Protein AF-Q0UJ65-F1 (afdb_monomer)

pLDDT: mean 84.44, std 12.81, range [48.78, 97.69]

Organism: Phaeosphaeria nodorum (strain SN15 / ATCC MYA-4574 / FGSC 10173) (NCBI:txid321614)

Sequence (153 aa):
MSFTKKALPYTKEFDRAEWSSLCAYIALHHEAARAPNPDIPDALGFSLRSLQLNIIAGKPDLGWDTISPITAADYTTMVRMRKEWGASGVFGGMDLEWAEQLMEIKGLRKLNVQALVEHCARPVSEKQAFWVAFSKSVVEGGFAEWMQGVMVP

Solvent-accessible surface area (backbone atoms only — not comparable to full-atom values): 8657 Å² total; per-residue (Å²): 93,78,49,77,43,69,61,63,92,80,63,54,72,68,64,50,53,55,50,47,51,52,28,52,53,53,22,52,24,38,48,36,69,75,50,82,45,89,88,57,89,68,51,80,85,62,70,71,42,48,42,38,40,35,33,51,18,44,41,30,87,85,52,59,85,92,52,71,55,47,43,37,68,51,52,52,49,53,55,49,51,38,71,75,71,50,78,91,60,87,55,74,80,70,72,61,62,73,55,56,42,48,51,57,37,58,72,27,74,38,73,45,63,42,58,44,79,40,82,36,77,74,62,89,46,70,62,45,44,50,41,38,20,46,21,44,8,41,65,74,35,24,49,40,53,38,51,36,74,74,30,35,128

Secondary structure (DSSP, 8-state):
-EEEEE-TTS--HHHHHHHHHHHHHHHHHHHHHHS--TTS----S----EEEEEEEEEEETT-STTPPPPPHHHHHHHHHHHHHH-SSSTTTT---HHHHHHHT----SEEEEEEEEEEEPPP-SHHHHHHHHHHHHHHHTHHHHHHHHHH--

Radius of gyration: 16.55 Å; Cα contacts (8 Å, |Δi|>4): 224; chains: 1; bounding box: 40×29×47 Å

Foldseek 3Di:
DEDEDEQDPDDDPVNVVVLLVVLVVLLVLLVCVVPVDVVPPDNVVDQAQEYEYEYEFEAEPVGCPPAAAQALVNVVVVVVCCVVPHPPDPLPRLDPVSLVSNLSRADHQYYHYHYDYDYDYDDPDPSVSSRNSHSVCSHVCRVVVNSCVRHHD

Mean predicted aligned error: 6.38 Å

Structure (mmCIF, N/CA/C/O backbone):
data_AF-Q0UJ65-F1
#
_entry.id   AF-Q0UJ65-F1
#
loop_
_atom_site.group_PDB
_atom_site.id
_atom_site.type_symbol
_atom_site.label_atom_id
_atom_site.label_alt_id
_atom_site.label_comp_id
_atom_site.label_asym_id
_atom_site.label_entity_id
_atom_site.label_seq_id
_atom_site.pdbx_PDB_ins_code
_atom_site.Cartn_x
_atom_site.Cartn_y
_atom_site.Cartn_z
_atom_site.occupancy
_atom_site.B_iso_or_equiv
_atom_site.auth_seq_id
_atom_site.auth_comp_id
_atom_site.auth_asym_id
_atom_site.auth_atom_id
_atom_site.pdbx_PDB_model_num
ATOM 1 N N . MET A 1 1 ? -15.778 -1.539 2.022 1.00 85.81 1 MET A N 1
ATOM 2 C CA . MET A 1 1 ? -15.357 -0.236 1.451 1.00 85.81 1 MET A CA 1
ATOM 3 C C . MET A 1 1 ? -14.167 -0.471 0.535 1.00 85.81 1 MET A C 1
ATOM 5 O O . MET A 1 1 ? -13.471 -1.458 0.755 1.00 85.81 1 MET A O 1
ATOM 9 N N . SER A 1 2 ? -13.950 0.376 -0.475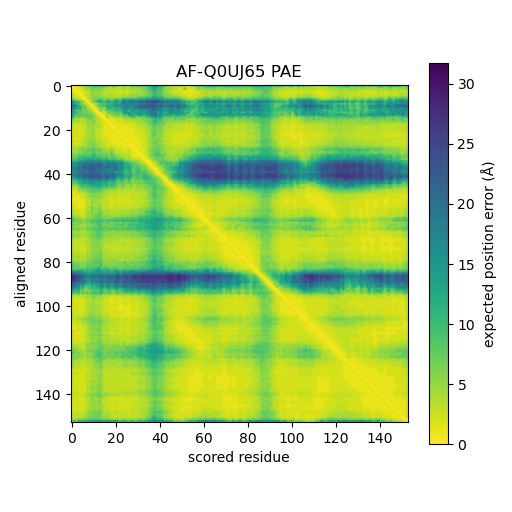 1.00 91.00 2 SER A N 1
ATOM 10 C CA . SER A 1 2 ? -12.824 0.246 -1.409 1.00 91.00 2 SER A CA 1
ATOM 11 C C . SER A 1 2 ? -12.062 1.560 -1.528 1.00 91.00 2 SER A C 1
ATOM 13 O O . SER A 1 2 ? -12.685 2.588 -1.772 1.00 91.00 2 SER A O 1
ATOM 15 N N . PHE A 1 3 ? -10.738 1.509 -1.405 1.00 92.69 3 PHE A N 1
ATOM 16 C CA . PHE A 1 3 ? -9.825 2.619 -1.677 1.00 92.69 3 PHE A CA 1
ATOM 17 C C . PHE A 1 3 ? -8.948 2.292 -2.866 1.00 92.69 3 PHE A C 1
ATOM 19 O O . PHE A 1 3 ? -8.574 1.140 -3.059 1.00 92.69 3 PHE A O 1
ATOM 26 N N . THR A 1 4 ? -8.600 3.315 -3.636 1.00 91.44 4 THR A N 1
ATOM 27 C CA . THR A 1 4 ? -7.630 3.193 -4.717 1.00 91.44 4 THR A CA 1
ATOM 28 C C . THR A 1 4 ? -6.498 4.166 -4.455 1.00 91.44 4 THR A C 1
ATOM 30 O O . THR A 1 4 ? -6.739 5.355 -4.256 1.00 91.44 4 THR A O 1
ATOM 33 N N . LYS A 1 5 ? -5.262 3.668 -4.453 1.00 88.81 5 LYS A N 1
ATOM 34 C CA . LYS A 1 5 ? -4.064 4.480 -4.260 1.00 88.81 5 LYS A CA 1
ATOM 35 C C . LYS A 1 5 ? -3.108 4.289 -5.429 1.00 88.81 5 LYS A C 1
ATOM 37 O O . LYS A 1 5 ? -2.704 3.174 -5.754 1.00 88.81 5 LYS A O 1
ATOM 42 N N . LYS A 1 6 ? -2.697 5.402 -6.033 1.00 86.06 6 LYS A N 1
ATOM 43 C CA . LYS A 1 6 ? -1.494 5.438 -6.865 1.00 86.06 6 LYS A CA 1
ATOM 44 C C . LYS A 1 6 ? -0.300 5.595 -5.937 1.00 86.06 6 LYS A C 1
ATOM 46 O O . LYS A 1 6 ? -0.172 6.637 -5.289 1.00 86.06 6 LYS A O 1
ATOM 51 N N . ALA A 1 7 ? 0.513 4.548 -5.826 1.00 74.12 7 ALA A N 1
ATOM 52 C CA . ALA A 1 7 ? 1.780 4.636 -5.118 1.00 74.12 7 ALA A CA 1
ATOM 53 C C . ALA A 1 7 ? 2.693 5.640 -5.845 1.00 74.12 7 ALA A C 1
ATOM 55 O O . ALA A 1 7 ? 2.593 5.830 -7.061 1.00 74.12 7 ALA A O 1
ATOM 56 N N . LEU A 1 8 ? 3.533 6.340 -5.087 1.00 67.69 8 LEU A N 1
ATOM 57 C CA . LEU A 1 8 ? 4.466 7.337 -5.622 1.00 67.69 8 LEU A CA 1
ATOM 58 C C . LEU A 1 8 ? 5.403 6.657 -6.646 1.00 67.69 8 LEU A C 1
ATOM 60 O O . LEU A 1 8 ? 5.574 5.452 -6.554 1.00 67.69 8 LEU A O 1
ATOM 64 N N . PRO A 1 9 ? 5.908 7.334 -7.702 1.00 59.19 9 PRO A N 1
ATOM 65 C CA . PRO A 1 9 ? 6.556 8.649 -7.670 1.00 59.19 9 PRO A CA 1
ATOM 66 C C . PRO A 1 9 ? 5.753 9.819 -8.276 1.00 59.19 9 PRO A C 1
ATOM 68 O O . PRO A 1 9 ? 6.323 10.892 -8.457 1.00 59.19 9 PRO A O 1
ATOM 71 N N . TYR A 1 10 ? 4.464 9.632 -8.588 1.00 52.25 10 TYR A N 1
ATOM 72 C CA . TYR A 1 10 ? 3.658 10.575 -9.394 1.00 52.25 10 TYR A CA 1
ATOM 73 C C . TYR A 1 10 ? 2.427 11.175 -8.685 1.00 52.25 10 TYR A C 1
ATOM 75 O O . TYR A 1 10 ? 1.589 11.804 -9.328 1.00 52.25 10 TYR A O 1
ATOM 83 N N . THR A 1 11 ? 2.272 10.953 -7.383 1.00 62.28 11 THR A N 1
ATOM 84 C CA . THR A 1 11 ? 1.155 11.480 -6.582 1.00 62.28 11 THR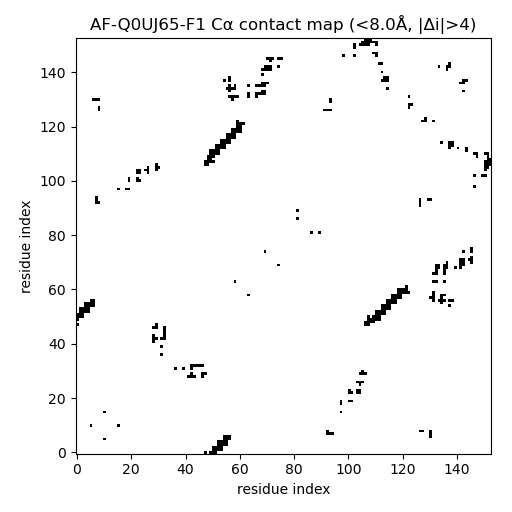 A CA 1
ATOM 85 C C . THR A 1 11 ? 1.375 12.965 -6.287 1.00 62.28 11 THR A C 1
ATOM 87 O O . THR A 1 11 ? 2.468 13.350 -5.868 1.00 62.28 11 THR A O 1
ATOM 90 N N . LYS A 1 12 ? 0.355 13.805 -6.503 1.00 60.94 12 LYS A N 1
ATOM 91 C CA . LYS A 1 12 ? 0.429 15.241 -6.188 1.00 60.94 12 LYS A CA 1
ATOM 92 C C . LYS A 1 12 ? 0.347 15.445 -4.671 1.00 60.94 12 LYS A C 1
ATOM 94 O O . LYS A 1 12 ? -0.236 14.625 -3.966 1.00 60.94 12 LYS A O 1
ATOM 99 N N . GLU A 1 13 ? 0.897 16.545 -4.157 1.00 62.66 13 GLU A N 1
ATOM 100 C CA . GLU A 1 13 ? 0.869 16.845 -2.711 1.00 62.66 13 GLU A CA 1
ATOM 101 C C . GLU A 1 13 ? -0.557 16.936 -2.148 1.00 62.66 13 GLU A C 1
ATOM 103 O O . GLU A 1 13 ? -0.809 16.488 -1.031 1.00 62.66 13 GLU A O 1
ATOM 108 N N . PHE A 1 14 ? -1.505 17.436 -2.944 1.00 57.97 14 PHE A N 1
ATOM 109 C CA . PHE A 1 14 ? -2.923 17.485 -2.586 1.00 57.97 14 PHE A CA 1
ATOM 110 C C . PHE A 1 14 ? -3.491 16.086 -2.277 1.00 57.97 14 PHE A C 1
ATOM 112 O O . PHE A 1 14 ? -4.055 15.868 -1.207 1.00 57.97 14 PHE A O 1
ATOM 119 N N . ASP A 1 15 ? -3.207 15.101 -3.134 1.00 75.38 15 ASP A N 1
ATOM 120 C CA . ASP A 1 15 ? -3.640 13.708 -2.949 1.00 75.38 15 ASP A CA 1
ATOM 121 C C . ASP A 1 15 ? -3.005 13.048 -1.702 1.00 75.38 15 ASP A C 1
ATOM 123 O O . ASP A 1 15 ? -3.471 12.006 -1.227 1.00 75.38 15 ASP A O 1
ATOM 127 N N . ARG A 1 16 ? -1.893 13.596 -1.181 1.00 78.75 16 ARG A N 1
ATOM 128 C CA . ARG A 1 16 ? -1.273 13.139 0.076 1.00 78.75 16 ARG A CA 1
ATOM 129 C C . ARG A 1 16 ? -2.044 13.663 1.285 1.00 78.75 16 ARG A C 1
ATOM 131 O O . ARG A 1 16 ? -2.298 12.884 2.202 1.00 78.75 16 ARG A O 1
ATOM 138 N N . ALA A 1 17 ? -2.429 14.940 1.279 1.00 82.19 17 ALA A N 1
ATOM 139 C CA . ALA A 1 17 ? -3.195 15.543 2.368 1.00 82.19 17 ALA A CA 1
ATOM 140 C C . ALA A 1 17 ? -4.577 14.890 2.506 1.00 82.19 17 ALA A C 1
ATOM 142 O O . ALA A 1 17 ? -4.936 14.461 3.600 1.00 82.19 17 ALA A O 1
ATOM 143 N N . GLU A 1 18 ? -5.300 14.714 1.394 1.00 86.38 18 GLU A N 1
ATOM 144 C CA . GLU A 1 18 ? -6.615 14.060 1.404 1.00 86.38 18 GLU A CA 1
ATOM 145 C C . GLU A 1 18 ? -6.545 12.625 1.933 1.00 86.38 18 GLU A C 1
ATOM 147 O O . GLU A 1 18 ? -7.379 12.211 2.737 1.00 86.38 18 GLU A O 1
ATOM 152 N N . TRP A 1 19 ? -5.520 11.871 1.525 1.00 89.25 19 TRP A N 1
ATOM 153 C CA . TRP A 1 19 ? -5.315 10.504 1.998 1.00 89.25 19 TRP A CA 1
ATOM 154 C C . TRP A 1 19 ? -5.054 10.446 3.505 1.00 89.25 19 TRP A C 1
ATOM 156 O O . TRP A 1 19 ? -5.659 9.631 4.202 1.00 89.25 19 TRP A O 1
ATOM 166 N N . SER A 1 20 ? -4.178 11.319 4.006 1.00 89.81 20 SER A N 1
ATOM 167 C CA . SER A 1 20 ? -3.869 11.402 5.434 1.00 89.81 20 SER A CA 1
ATOM 168 C C . SER A 1 20 ? -5.117 11.748 6.249 1.00 89.81 20 SER A C 1
ATOM 170 O O . SER A 1 20 ? -5.455 11.036 7.196 1.00 89.81 20 SER A O 1
ATOM 172 N N . SER A 1 21 ? -5.870 12.771 5.826 1.00 90.50 21 SER A N 1
ATOM 173 C CA . SER A 1 21 ? -7.121 13.173 6.477 1.00 90.50 21 SER A CA 1
ATOM 174 C C . SER A 1 21 ? -8.174 12.065 6.457 1.00 90.50 21 SER A C 1
ATOM 176 O O . SER A 1 21 ? -8.799 11.814 7.485 1.00 90.50 21 SER A O 1
ATOM 178 N N . LEU A 1 22 ? -8.343 11.363 5.331 1.00 90.69 22 LEU A N 1
ATOM 179 C CA . LEU A 1 22 ? -9.260 10.226 5.219 1.00 90.69 22 LEU A CA 1
ATOM 180 C C . LEU A 1 22 ? -8.905 9.116 6.216 1.00 90.69 22 LEU A C 1
ATOM 182 O O . LEU A 1 22 ? -9.780 8.618 6.926 1.00 90.69 22 LEU A O 1
ATOM 186 N N . CYS A 1 23 ? -7.630 8.725 6.270 1.00 92.81 23 CYS A N 1
ATOM 187 C CA . CYS A 1 23 ? -7.181 7.656 7.157 1.00 92.81 23 CYS A CA 1
ATOM 188 C C . CYS A 1 23 ? -7.351 8.047 8.630 1.00 92.81 23 CYS A C 1
ATOM 190 O O . CYS A 1 23 ? -7.904 7.264 9.402 1.00 92.81 23 CYS A O 1
ATOM 192 N N . ALA A 1 24 ? -6.948 9.268 8.999 1.00 91.25 24 ALA A N 1
ATOM 193 C CA . ALA A 1 24 ? -7.083 9.789 10.357 1.00 91.25 24 ALA A CA 1
ATOM 194 C C . ALA A 1 24 ? -8.550 9.856 10.803 1.00 91.25 24 ALA A C 1
ATOM 196 O O . ALA A 1 24 ? -8.882 9.425 11.906 1.00 91.25 24 ALA A O 1
ATOM 197 N N . TYR A 1 25 ? -9.437 10.329 9.924 1.00 89.25 25 TYR A N 1
ATOM 198 C CA . TYR A 1 25 ? -10.871 10.396 10.187 1.00 89.25 25 TYR A CA 1
ATOM 199 C C . TYR A 1 25 ? -11.450 9.003 10.475 1.00 89.25 25 TYR A C 1
ATOM 201 O O . TYR A 1 25 ? -12.073 8.783 11.513 1.00 89.25 25 TYR A O 1
ATOM 209 N N . ILE A 1 26 ? -11.184 8.015 9.615 1.00 89.19 26 ILE A N 1
ATOM 210 C CA . ILE A 1 26 ? -11.693 6.648 9.817 1.00 89.19 26 ILE A CA 1
ATOM 211 C C . ILE A 1 26 ? -11.110 6.012 11.083 1.00 89.19 26 ILE A C 1
ATOM 213 O O . ILE A 1 26 ? -11.848 5.368 11.832 1.00 89.19 26 ILE A O 1
ATOM 217 N N . ALA A 1 27 ? -9.811 6.191 11.334 1.00 89.44 27 ALA A N 1
ATOM 218 C CA . ALA A 1 27 ? -9.144 5.665 12.521 1.00 89.44 27 ALA A CA 1
ATOM 219 C C . ALA A 1 27 ? -9.767 6.218 13.815 1.00 89.44 27 ALA A C 1
ATOM 221 O O . ALA A 1 27 ? -10.126 5.432 14.696 1.00 89.44 27 ALA A O 1
ATOM 222 N N . LEU A 1 28 ? -9.992 7.536 13.883 1.00 85.81 28 LEU A N 1
ATOM 223 C CA . LEU A 1 28 ? -10.630 8.206 15.019 1.00 85.81 28 LEU A CA 1
ATOM 224 C C . LEU A 1 28 ? -12.030 7.639 15.300 1.00 85.81 28 LEU A C 1
ATOM 226 O O . LEU A 1 28 ? -12.356 7.276 16.430 1.00 85.81 28 LEU A O 1
ATOM 230 N N . HIS A 1 29 ? -12.857 7.486 14.265 1.00 81.56 29 HIS A N 1
ATOM 231 C CA . HIS A 1 29 ? -14.212 6.958 14.438 1.00 81.56 29 HIS A CA 1
ATOM 232 C C . HIS A 1 29 ? -14.239 5.460 14.774 1.00 81.56 29 HIS A C 1
ATOM 234 O O . HIS A 1 29 ? -15.135 4.999 15.480 1.00 81.56 29 HIS A O 1
ATOM 240 N N . HIS A 1 30 ? -13.254 4.686 14.315 1.00 82.12 30 HIS A N 1
ATOM 241 C CA . HIS A 1 30 ? -13.077 3.291 14.723 1.00 82.12 30 HIS A CA 1
ATOM 242 C C . HIS A 1 30 ? -12.693 3.139 16.190 1.00 82.12 30 HIS A C 1
ATOM 244 O O . HIS A 1 30 ? -13.062 2.151 16.830 1.00 82.12 30 HIS A O 1
ATOM 250 N N . GLU A 1 31 ? -11.893 4.061 16.709 1.00 79.94 31 GLU A N 1
ATOM 251 C CA . GLU A 1 31 ? -11.555 4.114 18.124 1.00 79.94 31 GLU A CA 1
ATOM 252 C C . GLU A 1 31 ? -12.789 4.463 18.958 1.00 79.94 31 GLU A C 1
ATOM 254 O O . GLU A 1 31 ? -13.159 3.676 19.831 1.00 79.94 31 GLU A O 1
ATOM 259 N N . ALA A 1 32 ? -13.510 5.525 18.590 1.00 76.50 32 ALA A N 1
ATOM 260 C CA . ALA A 1 32 ? -14.753 5.929 19.249 1.00 76.50 32 ALA A CA 1
ATOM 261 C C . ALA A 1 32 ? -15.829 4.822 19.240 1.00 76.50 32 ALA A C 1
ATOM 263 O O . ALA A 1 32 ? -16.532 4.621 20.227 1.00 76.50 32 ALA A O 1
ATOM 264 N N . ALA A 1 33 ? -15.939 4.049 18.153 1.00 73.81 33 ALA A N 1
ATOM 265 C CA . ALA A 1 33 ? -16.876 2.926 18.070 1.00 73.81 33 ALA A CA 1
ATOM 266 C C . ALA A 1 33 ? -16.479 1.717 18.943 1.00 73.81 33 ALA A C 1
ATOM 268 O O . ALA A 1 33 ? -17.336 0.904 19.289 1.00 73.81 33 ALA A O 1
ATOM 269 N N . ARG A 1 34 ? -15.189 1.554 19.274 1.00 72.31 34 ARG A N 1
ATOM 270 C CA . ARG A 1 34 ? -14.693 0.475 20.151 1.00 72.31 34 ARG A CA 1
ATOM 271 C C . ARG A 1 34 ? -14.741 0.858 21.627 1.00 72.31 34 ARG A C 1
ATOM 273 O O . ARG A 1 34 ? -14.971 -0.016 22.458 1.00 72.31 34 ARG A O 1
ATOM 280 N N . ALA A 1 35 ? -14.526 2.132 21.933 1.00 71.25 35 ALA A N 1
ATOM 281 C CA . ALA A 1 35 ? -14.586 2.698 23.271 1.00 71.25 35 ALA A CA 1
ATOM 282 C C . ALA A 1 35 ? -15.469 3.957 23.222 1.00 71.25 35 ALA A C 1
ATOM 284 O O . ALA A 1 35 ? -14.964 5.028 22.886 1.00 71.25 35 ALA A O 1
ATOM 285 N N . PRO A 1 36 ? -16.780 3.835 23.512 1.00 63.75 36 PRO A N 1
ATOM 286 C CA . PRO A 1 36 ? -17.698 4.966 23.470 1.00 63.75 36 PRO A CA 1
ATOM 287 C C . PRO A 1 36 ? -17.219 6.059 24.430 1.00 63.75 36 PRO A C 1
ATOM 289 O O . PRO A 1 36 ? -17.261 5.879 25.647 1.00 63.75 36 PRO A O 1
ATOM 292 N N . ASN A 1 37 ? -16.737 7.171 23.880 1.00 62.72 37 ASN A N 1
ATOM 293 C CA . ASN A 1 37 ? -16.346 8.349 24.642 1.00 62.72 37 ASN A CA 1
ATOM 294 C C . ASN A 1 37 ? -17.416 9.438 24.436 1.00 62.72 37 ASN A C 1
ATOM 296 O O . ASN A 1 37 ? -17.651 9.809 23.285 1.00 62.72 37 ASN A O 1
ATOM 300 N N . PRO A 1 38 ? -18.059 9.953 25.502 1.00 60.00 38 PRO A N 1
ATOM 301 C CA . PRO A 1 38 ? -19.041 11.035 25.394 1.00 60.00 38 PRO A CA 1
ATOM 302 C C . PRO A 1 38 ? -18.483 12.340 24.796 1.00 60.00 38 PRO A C 1
ATOM 304 O O . PRO A 1 38 ? -19.272 13.153 24.321 1.00 60.00 38 PRO A O 1
ATOM 307 N N . ASP A 1 39 ? -17.158 12.527 24.763 1.00 65.56 39 ASP A N 1
ATOM 308 C CA . ASP A 1 39 ? -16.505 13.715 24.193 1.00 65.56 39 ASP A CA 1
ATOM 309 C C . ASP A 1 39 ? -16.281 13.641 22.668 1.00 65.56 39 ASP A C 1
ATOM 311 O O . ASP A 1 39 ? -15.841 14.620 22.065 1.00 65.56 39 ASP A O 1
ATOM 315 N N . ILE A 1 40 ? -16.562 12.498 22.024 1.00 61.81 40 ILE A N 1
ATOM 316 C CA . ILE A 1 40 ? -16.472 12.336 20.563 1.00 61.81 40 ILE A CA 1
ATOM 317 C C . ILE A 1 40 ? -17.909 12.307 20.016 1.00 61.81 40 ILE A C 1
ATOM 319 O O . ILE A 1 40 ? -18.550 11.257 20.075 1.00 61.81 40 ILE A O 1
ATOM 323 N N . PRO A 1 41 ? -18.442 13.439 19.508 1.00 52.97 41 PRO A N 1
ATOM 324 C CA . PRO A 1 41 ? -19.888 13.622 19.336 1.00 52.97 41 PRO A CA 1
ATOM 325 C C . PRO A 1 41 ? -20.503 12.721 18.266 1.00 52.97 41 PRO A C 1
ATOM 327 O O . PRO A 1 41 ? -21.677 12.381 18.347 1.00 52.97 41 PRO A O 1
ATOM 330 N N . ASP A 1 42 ? -19.700 12.300 17.293 1.00 53.72 42 ASP A N 1
ATOM 331 C CA . ASP A 1 42 ? -20.158 11.528 16.152 1.00 53.72 42 ASP A CA 1
ATOM 332 C C . ASP A 1 42 ? -19.235 10.328 15.978 1.00 53.72 42 ASP A C 1
ATOM 334 O O . ASP A 1 42 ? -18.146 10.442 15.431 1.00 53.72 42 ASP A O 1
ATOM 338 N N . ALA A 1 43 ? -19.633 9.138 16.419 1.00 61.91 43 ALA A N 1
ATOM 339 C CA . ALA A 1 43 ? -19.132 7.943 15.751 1.00 61.91 43 ALA A CA 1
ATOM 340 C C . ALA A 1 43 ? -19.777 7.919 14.357 1.00 61.91 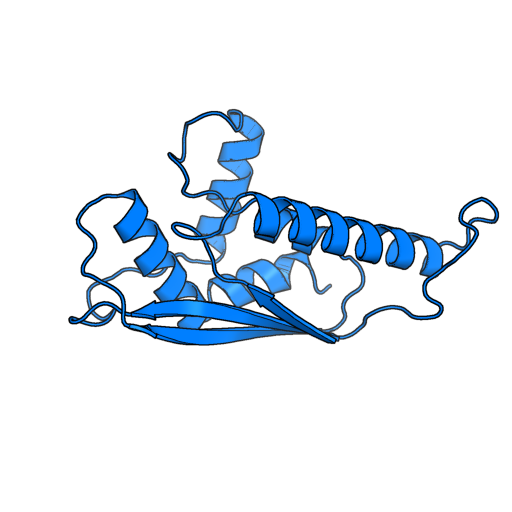43 ALA A C 1
ATOM 342 O O . ALA A 1 43 ? -20.954 8.244 14.232 1.00 61.91 43 ALA A O 1
ATOM 343 N N . LEU A 1 44 ? -19.072 7.457 13.318 1.00 65.69 44 LEU A N 1
ATOM 344 C CA . LEU A 1 44 ? -19.627 7.268 11.962 1.00 65.69 44 LEU A CA 1
ATOM 345 C C . LEU A 1 44 ? -20.904 6.392 11.912 1.00 65.69 44 LEU A C 1
ATOM 347 O O . LEU A 1 44 ? -21.455 6.151 10.843 1.00 65.69 44 LEU A O 1
ATOM 351 N N . GLY A 1 45 ? -21.349 5.844 13.047 1.00 66.69 45 GLY A N 1
ATOM 352 C CA . GLY A 1 45 ? -22.449 4.895 13.163 1.00 66.69 45 GLY A CA 1
ATOM 353 C C . GLY A 1 45 ? -22.078 3.497 12.668 1.00 66.69 45 GLY A C 1
ATOM 354 O O . GLY A 1 45 ? -22.869 2.568 12.805 1.00 66.69 45 GLY A O 1
ATOM 355 N N . PHE A 1 46 ? -20.872 3.319 12.120 1.00 70.88 46 PHE A N 1
ATOM 356 C CA . PHE A 1 46 ? -20.374 2.045 11.623 1.00 70.88 46 PHE A CA 1
ATOM 357 C C . PHE A 1 46 ? -18.894 1.832 11.954 1.00 70.88 46 PHE A C 1
ATOM 359 O O . PHE A 1 46 ? -18.117 2.769 12.120 1.00 70.88 46 PHE A O 1
ATOM 366 N N . SER A 1 47 ? -18.500 0.559 12.004 1.00 78.38 47 SER A N 1
ATOM 367 C CA . SER A 1 47 ? -17.105 0.122 12.068 1.00 78.38 47 SER A CA 1
ATOM 368 C C . SER A 1 47 ? -16.786 -0.640 10.786 1.00 78.38 47 SER A C 1
ATOM 370 O O . SER A 1 47 ? -17.438 -1.638 10.461 1.00 78.38 47 SER A O 1
ATOM 372 N N . LEU A 1 48 ? -15.793 -0.167 10.036 1.00 86.12 48 LEU A N 1
ATOM 373 C CA . LEU A 1 48 ? -15.309 -0.836 8.840 1.00 86.12 48 LEU A CA 1
ATOM 374 C C . LEU A 1 48 ? -14.689 -2.181 9.238 1.00 86.12 48 LEU A C 1
ATOM 376 O O . LEU A 1 48 ? -13.709 -2.253 9.972 1.00 86.12 48 LEU A O 1
ATOM 380 N N . ARG A 1 49 ? -15.273 -3.274 8.740 1.00 89.31 49 ARG A N 1
ATOM 381 C CA . ARG A 1 49 ? -14.769 -4.641 8.966 1.00 89.31 49 ARG A CA 1
ATOM 382 C C . ARG A 1 49 ? -13.964 -5.177 7.792 1.00 89.31 49 ARG A C 1
ATOM 384 O O . ARG A 1 49 ? -13.149 -6.076 7.979 1.00 89.31 49 ARG A O 1
ATOM 391 N N . SER A 1 50 ? -14.206 -4.667 6.588 1.00 93.25 50 SER A N 1
ATOM 392 C CA . SER A 1 50 ? -13.565 -5.155 5.370 1.00 93.25 50 SER A CA 1
ATOM 393 C C . SER A 1 50 ? -13.178 -4.009 4.448 1.00 93.25 50 SER A C 1
ATOM 395 O O . SER A 1 50 ? -14.034 -3.214 4.036 1.00 93.25 50 SER A O 1
ATOM 397 N N . LEU A 1 51 ? -11.894 -3.963 4.104 1.00 94.88 51 LEU A N 1
ATOM 398 C CA . LEU A 1 51 ? -11.313 -2.978 3.202 1.00 94.88 51 LEU A CA 1
ATOM 399 C C . LEU A 1 51 ? -10.753 -3.669 1.955 1.00 94.88 51 LEU A C 1
ATOM 401 O O . LEU A 1 51 ? -9.987 -4.624 2.055 1.00 94.88 51 LEU A O 1
ATOM 405 N N . GLN A 1 52 ? -11.144 -3.167 0.788 1.00 96.81 52 GLN A N 1
ATOM 406 C CA . GLN A 1 52 ? -10.500 -3.437 -0.491 1.00 96.81 52 GLN A CA 1
ATOM 407 C C . GLN A 1 52 ? -9.519 -2.294 -0.772 1.00 96.81 52 GLN A C 1
ATOM 409 O O . GLN A 1 52 ? -9.930 -1.138 -0.836 1.00 96.81 52 GLN A O 1
ATOM 414 N N . LEU A 1 53 ? -8.238 -2.598 -0.928 1.00 96.31 53 LEU A N 1
ATOM 415 C CA . LEU A 1 53 ? -7.191 -1.642 -1.262 1.00 96.31 53 LEU A CA 1
ATOM 416 C C . LEU A 1 53 ? -6.676 -1.941 -2.669 1.00 96.31 53 LEU A C 1
ATOM 418 O O . LEU A 1 53 ? -5.950 -2.905 -2.890 1.00 96.31 53 LEU A O 1
ATOM 422 N N . ASN A 1 54 ? -7.046 -1.101 -3.623 1.00 95.88 54 ASN A N 1
ATOM 423 C CA . ASN A 1 54 ? -6.560 -1.185 -4.988 1.00 95.88 54 ASN A CA 1
ATOM 424 C C . ASN A 1 54 ? -5.305 -0.324 -5.125 1.00 95.88 54 ASN A C 1
ATOM 426 O O . ASN A 1 54 ? -5.331 0.866 -4.811 1.00 95.88 54 ASN A O 1
ATOM 430 N N . ILE A 1 55 ? -4.216 -0.904 -5.608 1.00 93.31 55 ILE A N 1
ATOM 431 C CA . ILE A 1 55 ? -2.950 -0.202 -5.806 1.00 93.31 55 ILE A CA 1
ATOM 432 C C . ILE A 1 55 ? -2.621 -0.184 -7.290 1.00 93.31 55 ILE A C 1
ATOM 434 O O . ILE A 1 55 ? -2.559 -1.235 -7.924 1.00 93.31 55 ILE A O 1
ATOM 438 N N . ILE A 1 56 ? -2.384 1.004 -7.841 1.00 92.25 56 ILE A N 1
ATOM 439 C CA . ILE A 1 56 ? -1.905 1.128 -9.220 1.00 92.25 56 ILE A CA 1
ATOM 440 C C . ILE A 1 56 ? -0.439 0.689 -9.264 1.00 92.25 56 ILE A C 1
ATOM 442 O O . ILE A 1 56 ? 0.414 1.314 -8.632 1.00 92.25 56 ILE A O 1
ATOM 446 N N . ALA A 1 57 ? -0.170 -0.390 -9.996 1.00 92.81 57 ALA A N 1
ATOM 447 C CA . ALA A 1 57 ? 1.130 -1.040 -10.108 1.00 92.81 57 ALA A CA 1
ATOM 448 C C . ALA A 1 57 ? 1.711 -0.817 -11.512 1.00 92.81 57 ALA A C 1
ATOM 450 O O . ALA A 1 57 ? 1.066 -1.126 -12.511 1.00 92.81 57 ALA A O 1
ATOM 451 N N . GLY A 1 58 ? 2.935 -0.293 -11.593 1.00 91.81 58 GLY A N 1
ATOM 452 C CA . GLY A 1 58 ? 3.627 -0.036 -12.856 1.00 91.81 58 GLY A CA 1
ATOM 453 C C . GLY A 1 58 ? 4.375 -1.265 -13.370 1.00 91.81 58 GLY A C 1
ATOM 454 O O . GLY A 1 58 ? 5.300 -1.752 -12.712 1.00 91.81 58 GLY A O 1
ATOM 455 N N . LYS A 1 59 ? 3.998 -1.749 -14.556 1.00 92.94 59 LYS A N 1
ATOM 456 C CA . LYS A 1 59 ? 4.683 -2.822 -15.283 1.00 92.94 59 LYS A CA 1
ATOM 457 C C . LYS A 1 59 ? 5.540 -2.238 -16.416 1.00 92.94 59 LYS A C 1
ATOM 459 O O . LYS A 1 59 ? 4.973 -1.665 -17.352 1.00 92.94 59 LYS A O 1
ATOM 464 N N . PRO A 1 60 ? 6.875 -2.394 -16.377 1.00 91.94 60 PRO A N 1
ATOM 465 C CA . PRO A 1 60 ? 7.747 -1.911 -17.444 1.00 91.94 60 PRO A CA 1
ATOM 466 C C . PRO A 1 60 ? 7.604 -2.761 -18.715 1.00 91.94 60 PRO A C 1
ATOM 468 O O . PRO A 1 60 ? 7.085 -3.876 -18.658 1.00 91.94 60 PRO A O 1
ATOM 471 N N . ASP A 1 61 ? 8.102 -2.259 -19.852 1.00 88.88 61 ASP A N 1
ATOM 472 C CA . ASP A 1 61 ? 8.043 -2.946 -21.161 1.00 88.88 61 ASP A CA 1
ATOM 473 C C . ASP A 1 61 ? 8.550 -4.392 -21.108 1.00 88.88 61 ASP A C 1
ATOM 475 O O . ASP A 1 61 ? 7.924 -5.308 -21.634 1.00 88.88 61 ASP A O 1
ATOM 479 N N . LEU A 1 62 ? 9.676 -4.600 -20.422 1.00 87.94 62 LEU A N 1
ATOM 480 C CA . LEU A 1 62 ? 10.313 -5.911 -20.269 1.00 87.94 62 LEU A CA 1
ATOM 481 C C . LEU A 1 62 ? 9.666 -6.777 -19.172 1.00 87.94 62 LEU A C 1
ATOM 483 O O . LEU A 1 62 ? 10.157 -7.861 -18.878 1.00 87.94 62 LEU A O 1
ATOM 487 N N . GLY A 1 63 ? 8.582 -6.312 -18.547 1.00 90.69 63 GLY A N 1
ATOM 488 C CA . GLY A 1 63 ? 7.908 -7.012 -17.458 1.00 90.69 63 GLY A CA 1
ATOM 489 C C . GLY A 1 63 ? 8.701 -7.048 -16.147 1.00 90.69 63 GLY A C 1
ATOM 490 O O . GLY A 1 63 ? 9.581 -6.230 -15.890 1.00 90.69 63 GLY A O 1
ATOM 491 N N . TRP A 1 64 ? 8.346 -7.990 -15.275 1.00 92.62 64 TRP A N 1
ATOM 492 C CA . TRP A 1 64 ? 8.900 -8.101 -13.920 1.00 92.62 64 TRP A CA 1
ATOM 493 C C . TRP A 1 64 ? 9.841 -9.295 -13.738 1.00 92.62 64 TRP A C 1
ATOM 495 O O . TRP A 1 64 ? 10.305 -9.534 -12.624 1.00 92.62 64 TRP A O 1
ATOM 505 N N . ASP A 1 65 ? 10.130 -10.046 -14.799 1.00 90.88 65 ASP A N 1
ATOM 506 C CA . ASP A 1 65 ? 10.777 -11.360 -14.705 1.00 90.88 65 ASP A CA 1
ATOM 507 C C . ASP A 1 65 ? 12.157 -11.287 -14.039 1.00 90.88 65 ASP A C 1
ATOM 509 O O . ASP A 1 65 ? 12.503 -12.135 -13.222 1.00 90.88 65 ASP A O 1
ATOM 513 N N . THR A 1 66 ? 12.915 -10.221 -14.303 1.00 89.69 66 THR A N 1
ATOM 514 C CA . THR A 1 66 ? 14.263 -10.011 -13.748 1.00 89.69 66 THR A CA 1
ATOM 515 C C . THR A 1 66 ? 14.290 -9.157 -12.479 1.00 89.69 66 THR A C 1
ATOM 517 O O . THR A 1 66 ? 15.364 -8.772 -12.024 1.00 89.69 66 THR A O 1
ATOM 520 N N . ILE A 1 67 ? 13.132 -8.770 -11.942 1.00 90.69 67 ILE A N 1
ATOM 521 C CA . ILE A 1 67 ? 13.029 -7.821 -10.827 1.00 90.69 67 ILE A CA 1
ATOM 522 C C . ILE A 1 67 ? 12.733 -8.599 -9.554 1.00 90.69 67 ILE A C 1
ATOM 524 O O . ILE A 1 67 ? 11.743 -9.316 -9.496 1.00 90.69 67 ILE A O 1
ATOM 528 N N . SER A 1 68 ? 13.553 -8.465 -8.517 1.00 93.31 68 SER A N 1
ATOM 529 C CA . SER A 1 68 ? 13.235 -9.071 -7.222 1.00 93.31 68 SER A CA 1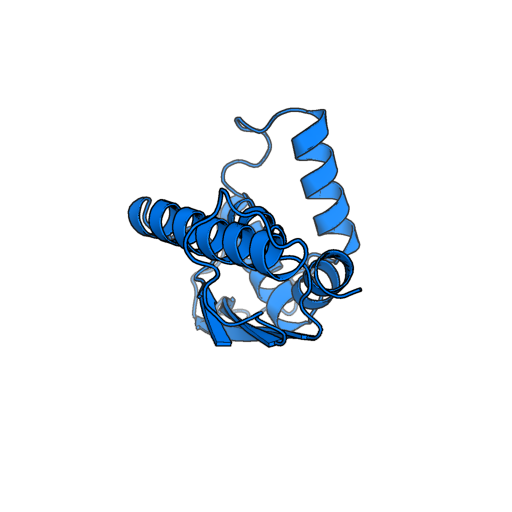
ATOM 530 C C . SER A 1 68 ? 12.100 -8.288 -6.548 1.00 93.31 68 SER A C 1
ATOM 532 O O . SER A 1 68 ? 12.218 -7.065 -6.423 1.00 93.31 68 SER A O 1
ATOM 534 N N . PRO A 1 69 ? 10.991 -8.937 -6.148 1.00 92.81 69 PRO A N 1
ATOM 535 C CA . PRO A 1 69 ? 9.919 -8.266 -5.421 1.00 92.81 69 PRO A CA 1
ATOM 536 C C . PRO A 1 69 ? 10.388 -7.886 -4.013 1.00 92.81 69 PRO A C 1
ATOM 538 O O . PRO A 1 69 ? 11.201 -8.581 -3.407 1.00 92.81 69 PRO A O 1
ATOM 541 N N . ILE A 1 70 ? 9.828 -6.807 -3.474 1.00 94.69 70 ILE A N 1
ATOM 542 C CA . ILE A 1 70 ? 9.972 -6.469 -2.053 1.00 94.69 70 ILE A CA 1
ATOM 543 C C . ILE A 1 70 ? 9.135 -7.460 -1.233 1.00 94.69 70 ILE A C 1
ATOM 545 O O . ILE A 1 70 ? 7.956 -7.660 -1.527 1.00 94.69 70 ILE A O 1
ATOM 549 N N . THR A 1 71 ? 9.708 -8.082 -0.209 1.00 96.50 71 THR A N 1
ATOM 550 C CA . THR A 1 71 ? 9.000 -9.039 0.656 1.00 96.50 71 THR A CA 1
ATOM 551 C C . THR A 1 71 ? 8.352 -8.357 1.865 1.00 96.50 71 THR A C 1
ATOM 553 O O . THR A 1 71 ? 8.675 -7.218 2.211 1.00 96.50 71 THR A O 1
ATOM 556 N N . ALA A 1 72 ? 7.463 -9.064 2.570 1.00 95.62 72 ALA A N 1
ATOM 557 C CA . ALA A 1 72 ? 6.868 -8.557 3.809 1.00 95.62 72 ALA A CA 1
ATOM 558 C C . ALA A 1 72 ? 7.907 -8.246 4.910 1.00 95.62 72 ALA A C 1
ATOM 560 O O . ALA A 1 72 ? 7.772 -7.271 5.661 1.00 95.62 72 ALA A O 1
ATOM 561 N N . ALA A 1 73 ? 8.982 -9.039 4.975 1.00 95.12 73 ALA A N 1
ATOM 562 C CA . ALA A 1 73 ? 10.096 -8.814 5.893 1.00 95.12 73 ALA A CA 1
ATOM 563 C C . ALA A 1 73 ? 10.901 -7.556 5.526 1.00 95.12 73 ALA A C 1
ATOM 565 O O . ALA A 1 73 ? 11.308 -6.800 6.416 1.00 95.12 73 ALA A O 1
ATOM 566 N N . ASP A 1 74 ? 11.071 -7.285 4.229 1.00 93.88 74 ASP A N 1
ATOM 567 C CA . ASP A 1 74 ? 11.745 -6.074 3.755 1.00 93.88 74 ASP A CA 1
ATOM 568 C C . ASP A 1 74 ? 10.959 -4.825 4.160 1.00 93.88 74 ASP A C 1
ATOM 570 O O . ASP A 1 74 ? 11.538 -3.887 4.707 1.00 93.88 74 ASP A O 1
ATOM 574 N N . TYR A 1 75 ? 9.630 -4.825 3.994 1.00 93.19 75 TYR A N 1
ATOM 575 C CA . TYR A 1 75 ? 8.777 -3.716 4.441 1.00 93.19 75 TYR A CA 1
ATOM 576 C C . TYR A 1 75 ? 8.890 -3.451 5.944 1.00 93.19 75 TYR A C 1
ATOM 578 O O . TYR A 1 75 ? 9.049 -2.302 6.367 1.00 93.19 75 TYR A O 1
ATOM 586 N N . THR A 1 76 ? 8.872 -4.513 6.750 1.00 92.00 76 THR A N 1
ATOM 587 C CA . THR A 1 76 ? 9.068 -4.417 8.204 1.00 92.00 76 THR A CA 1
ATOM 588 C C . THR A 1 76 ? 10.421 -3.784 8.540 1.00 92.00 76 THR A C 1
ATOM 590 O O . THR A 1 76 ? 10.498 -2.878 9.374 1.00 92.00 76 THR A O 1
ATOM 593 N N . THR A 1 77 ? 11.481 -4.212 7.851 1.00 90.75 77 THR A N 1
ATOM 594 C CA . THR A 1 77 ? 12.835 -3.674 8.028 1.00 90.75 77 THR A CA 1
ATOM 595 C C . THR A 1 77 ? 12.915 -2.198 7.637 1.00 90.75 77 THR A C 1
ATOM 597 O O . THR A 1 77 ? 13.442 -1.395 8.406 1.00 90.75 77 THR A O 1
ATOM 600 N N . MET A 1 78 ? 12.335 -1.806 6.498 1.00 87.81 78 MET A N 1
ATOM 601 C CA . MET A 1 78 ? 12.329 -0.414 6.031 1.00 87.81 78 MET A CA 1
ATOM 602 C C . MET A 1 78 ? 11.634 0.533 7.017 1.00 87.81 78 MET A C 1
ATOM 604 O O . MET A 1 78 ? 12.171 1.597 7.334 1.00 87.81 78 MET A O 1
ATOM 608 N N . VAL A 1 79 ? 10.459 0.153 7.535 1.00 86.44 79 VAL A N 1
ATOM 609 C CA . VAL A 1 79 ? 9.730 0.971 8.522 1.00 86.44 79 VAL A CA 1
ATOM 610 C C . VAL A 1 79 ? 10.509 1.083 9.829 1.00 86.44 79 VAL A C 1
ATOM 612 O O . VAL A 1 79 ? 10.593 2.167 10.408 1.00 86.44 79 VAL A O 1
ATOM 615 N N . ARG A 1 80 ? 11.120 -0.013 10.289 1.00 86.75 80 ARG A N 1
ATOM 616 C CA . ARG A 1 80 ? 11.959 -0.005 11.490 1.00 86.75 80 ARG A CA 1
ATOM 617 C C . ARG A 1 80 ? 13.156 0.934 11.332 1.00 86.75 80 ARG A C 1
ATOM 619 O O . ARG A 1 80 ? 13.348 1.806 12.175 1.00 86.75 80 ARG A O 1
ATOM 626 N N . MET A 1 81 ? 13.905 0.806 10.237 1.00 83.44 81 MET A N 1
ATOM 627 C CA . MET A 1 81 ? 15.071 1.651 9.958 1.00 83.44 81 MET A CA 1
ATOM 628 C C . MET A 1 81 ? 14.702 3.134 9.893 1.00 83.44 81 MET A C 1
ATOM 630 O O . MET A 1 81 ? 15.401 3.970 10.457 1.00 83.44 81 MET A O 1
ATOM 634 N N . ARG A 1 82 ? 13.566 3.472 9.272 1.00 81.62 82 ARG A N 1
ATOM 635 C CA . ARG A 1 82 ? 13.055 4.849 9.263 1.00 81.62 82 ARG A CA 1
ATOM 636 C C . ARG A 1 82 ? 12.798 5.383 10.672 1.00 81.62 82 ARG A C 1
ATOM 638 O O . ARG A 1 82 ? 13.168 6.519 10.960 1.00 81.62 82 ARG A O 1
ATOM 645 N N . LYS A 1 83 ? 12.132 4.600 11.525 1.00 79.56 83 LYS A N 1
ATOM 646 C CA . LYS A 1 83 ? 11.800 5.011 12.899 1.00 79.56 83 LYS A CA 1
ATOM 647 C C . LYS A 1 83 ? 13.050 5.198 13.754 1.00 79.56 83 LYS A C 1
ATOM 649 O O . LYS A 1 83 ? 13.097 6.124 14.553 1.00 79.56 83 LYS A O 1
ATOM 654 N N . GLU A 1 84 ? 14.050 4.341 13.569 1.00 80.69 84 GLU A N 1
ATOM 655 C CA . GLU A 1 84 ? 15.301 4.386 14.329 1.00 80.69 84 GLU A CA 1
ATOM 656 C C . GLU A 1 84 ? 16.226 5.527 13.878 1.00 80.69 84 GLU A C 1
ATOM 658 O O . GLU A 1 84 ? 16.887 6.132 14.720 1.00 80.69 84 GLU A O 1
ATOM 663 N N . TRP A 1 85 ? 16.291 5.838 12.577 1.00 71.44 85 TRP A N 1
ATOM 664 C CA . TRP A 1 85 ? 17.298 6.760 12.021 1.00 71.44 85 TRP A CA 1
ATOM 665 C C . TRP A 1 85 ? 16.746 8.103 11.512 1.00 71.44 85 TRP A C 1
ATOM 667 O O . TRP A 1 85 ? 17.517 8.956 11.076 1.00 71.44 85 TRP A O 1
ATOM 677 N N . GLY A 1 86 ? 15.435 8.340 11.621 1.00 59.44 86 GLY A N 1
ATOM 678 C CA . GLY A 1 86 ? 14.792 9.602 11.243 1.00 59.44 86 GLY A CA 1
ATOM 679 C C . GLY A 1 86 ? 14.444 9.707 9.750 1.00 59.44 86 GLY A C 1
ATOM 680 O O . GLY A 1 86 ? 15.120 9.176 8.873 1.00 59.44 86 GLY A O 1
ATOM 681 N N 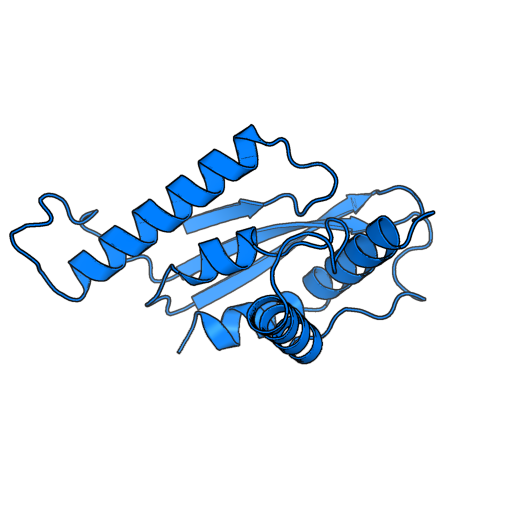. ALA A 1 87 ? 13.336 10.400 9.458 1.00 57.12 87 ALA A N 1
ATOM 682 C CA . ALA A 1 87 ? 12.628 10.337 8.173 1.00 57.12 87 ALA A CA 1
ATOM 683 C C . ALA A 1 87 ? 13.189 11.221 7.038 1.00 57.12 87 ALA A C 1
ATOM 685 O O . ALA A 1 87 ? 12.856 11.007 5.871 1.00 57.12 87 ALA A O 1
ATOM 686 N N . SER A 1 88 ? 14.041 12.205 7.318 1.00 48.78 88 SER A N 1
ATOM 687 C CA . SER A 1 88 ? 14.400 13.212 6.309 1.00 48.78 88 SER A CA 1
ATOM 688 C C . SER A 1 88 ? 15.627 12.809 5.490 1.00 48.78 88 SER A C 1
ATOM 690 O O . SER A 1 88 ? 16.730 13.285 5.728 1.00 48.78 88 SER A O 1
ATOM 692 N N . GLY A 1 89 ? 15.425 11.941 4.494 1.00 49.16 89 GLY A N 1
ATOM 693 C CA . GLY A 1 89 ? 16.334 11.827 3.343 1.00 49.16 89 GLY A CA 1
ATOM 694 C C . GLY A 1 89 ? 16.909 10.443 3.042 1.00 49.16 89 GLY A C 1
ATOM 695 O O . GLY A 1 89 ? 17.320 10.219 1.908 1.00 49.16 89 GLY A O 1
ATOM 696 N N . VAL A 1 90 ? 16.875 9.492 3.983 1.00 50.44 90 VAL A N 1
ATOM 697 C CA . VAL A 1 90 ? 17.545 8.178 3.823 1.00 50.44 90 VAL A CA 1
ATOM 698 C C . VAL A 1 90 ? 16.974 7.360 2.659 1.00 50.44 90 VAL A C 1
ATOM 700 O O . VAL A 1 90 ? 17.703 6.639 1.987 1.00 50.44 90 VAL A O 1
ATOM 703 N N . PHE A 1 91 ? 15.680 7.515 2.371 1.00 55.66 91 PHE A N 1
ATOM 704 C CA . PHE A 1 91 ? 14.999 6.747 1.329 1.00 55.66 91 PHE A CA 1
ATOM 705 C C . PHE A 1 91 ? 14.658 7.561 0.071 1.00 55.66 91 PHE A C 1
ATOM 707 O O . PHE A 1 91 ? 13.939 7.059 -0.779 1.00 55.66 91 PHE A O 1
ATOM 714 N N . GLY A 1 92 ? 15.125 8.809 -0.087 1.00 59.25 92 GLY A N 1
ATOM 715 C CA . GLY A 1 92 ? 15.068 9.530 -1.378 1.00 59.25 92 GLY A CA 1
ATOM 716 C C . GLY A 1 92 ? 13.699 9.585 -2.095 1.00 59.25 92 GLY A C 1
ATOM 717 O O . GLY A 1 92 ? 13.636 9.630 -3.325 1.00 59.25 92 GLY A O 1
ATOM 718 N N . GLY A 1 93 ? 12.580 9.550 -1.359 1.00 64.50 93 GLY A N 1
ATOM 719 C CA . GLY A 1 93 ? 11.22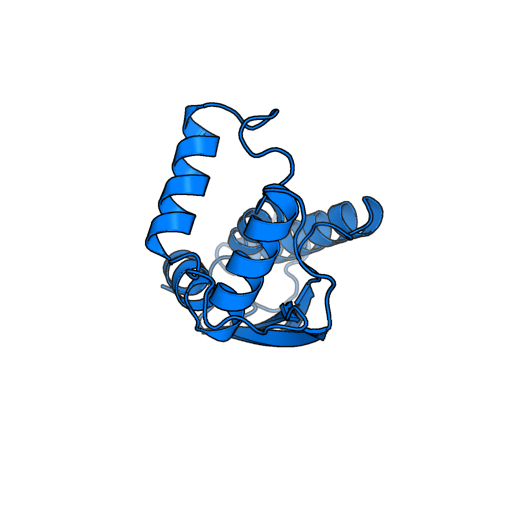7 9.470 -1.931 1.00 64.50 93 GLY A CA 1
ATOM 720 C C . GLY A 1 93 ? 10.718 8.051 -2.238 1.00 64.50 93 GLY A C 1
ATOM 721 O O . GLY A 1 93 ? 9.778 7.904 -3.021 1.00 64.50 93 GLY A O 1
ATOM 722 N N . MET A 1 94 ? 11.324 7.028 -1.637 1.00 73.38 94 MET A N 1
ATOM 723 C CA . MET A 1 94 ? 10.840 5.646 -1.503 1.00 73.38 94 MET A CA 1
ATOM 724 C C . MET A 1 94 ? 10.060 5.517 -0.184 1.00 73.38 94 MET A C 1
ATOM 726 O O . MET A 1 94 ? 10.391 4.735 0.703 1.00 73.38 94 MET A O 1
ATOM 730 N N . ASP A 1 95 ? 9.077 6.401 -0.006 1.00 76.19 95 ASP A N 1
ATOM 731 C CA . ASP A 1 95 ? 8.347 6.556 1.245 1.00 76.19 95 ASP A CA 1
ATOM 732 C C . ASP A 1 95 ? 6.994 5.813 1.209 1.00 76.19 95 ASP A C 1
ATOM 734 O O . ASP A 1 95 ? 6.196 6.004 0.290 1.00 76.19 95 ASP A O 1
ATOM 738 N N . LEU A 1 96 ? 6.738 4.972 2.220 1.00 85.38 96 LEU A N 1
ATOM 739 C CA . LEU A 1 96 ? 5.486 4.241 2.438 1.00 85.38 96 LEU A CA 1
ATOM 740 C C . LEU A 1 96 ? 4.617 4.837 3.563 1.00 85.38 96 LEU A C 1
ATOM 742 O O . LEU A 1 96 ? 3.769 4.147 4.114 1.00 85.38 96 LEU A O 1
ATOM 746 N N . GLU A 1 97 ? 4.780 6.119 3.883 1.00 86.00 97 GLU A N 1
ATOM 747 C CA . GLU A 1 97 ? 4.019 6.846 4.909 1.00 86.00 97 GLU A CA 1
ATOM 748 C C . GLU A 1 97 ? 2.513 6.723 4.668 1.00 86.00 97 GLU A C 1
ATOM 750 O O . GLU A 1 97 ? 1.748 6.552 5.607 1.00 86.00 97 GLU A O 1
ATOM 755 N N . TRP A 1 98 ? 2.069 6.732 3.409 1.00 88.44 98 TRP A N 1
ATOM 756 C CA . TRP A 1 98 ? 0.659 6.522 3.074 1.00 88.44 98 TRP A CA 1
ATOM 757 C C . TRP A 1 98 ? 0.140 5.151 3.539 1.00 88.44 98 TRP A C 1
ATOM 759 O O . TRP A 1 98 ? -1.035 5.024 3.888 1.00 88.44 98 TRP A O 1
ATOM 769 N N . ALA A 1 99 ? 0.996 4.125 3.535 1.00 91.75 99 ALA A N 1
ATOM 770 C CA . ALA A 1 99 ? 0.657 2.800 4.027 1.00 91.75 99 ALA A CA 1
ATOM 771 C C . ALA A 1 99 ? 0.605 2.810 5.559 1.00 91.75 99 ALA A C 1
ATOM 773 O O . ALA A 1 99 ? -0.345 2.279 6.121 1.00 91.75 99 ALA A O 1
ATOM 774 N N . GLU A 1 100 ? 1.544 3.494 6.223 1.00 90.50 100 GLU A N 1
ATOM 775 C CA . GLU A 1 100 ? 1.518 3.704 7.680 1.00 90.50 100 GLU A CA 1
ATOM 776 C C . GLU A 1 100 ? 0.251 4.460 8.120 1.00 90.50 100 GLU A C 1
ATOM 778 O O . GLU A 1 100 ? -0.436 4.027 9.039 1.00 90.50 100 GLU A O 1
ATOM 783 N N . GLN A 1 101 ? -0.132 5.520 7.403 1.00 91.62 101 GLN A N 1
ATOM 784 C CA . GLN A 1 101 ? -1.383 6.253 7.626 1.00 91.62 101 GLN A CA 1
ATOM 785 C C . GLN A 1 101 ? -2.598 5.325 7.518 1.00 91.62 101 GLN A C 1
ATOM 787 O O . GLN A 1 101 ? -3.486 5.367 8.365 1.00 91.62 101 GLN A O 1
ATOM 792 N N . LEU A 1 102 ? -2.628 4.445 6.510 1.00 93.31 102 LEU A N 1
ATOM 793 C CA . LEU A 1 102 ? -3.710 3.473 6.364 1.00 93.31 102 LEU A CA 1
ATOM 794 C C . LEU A 1 102 ? -3.718 2.454 7.510 1.00 93.31 102 LEU A C 1
ATOM 796 O O . LEU A 1 102 ? -4.791 2.099 7.994 1.00 93.31 102 LEU A O 1
ATOM 800 N N . MET A 1 103 ? -2.541 2.013 7.964 1.00 93.50 103 MET A N 1
ATOM 801 C CA . MET A 1 103 ? -2.382 1.062 9.067 1.00 93.50 103 MET A CA 1
ATOM 802 C C . MET A 1 103 ? -2.936 1.569 10.398 1.00 93.50 103 MET A C 1
ATOM 804 O O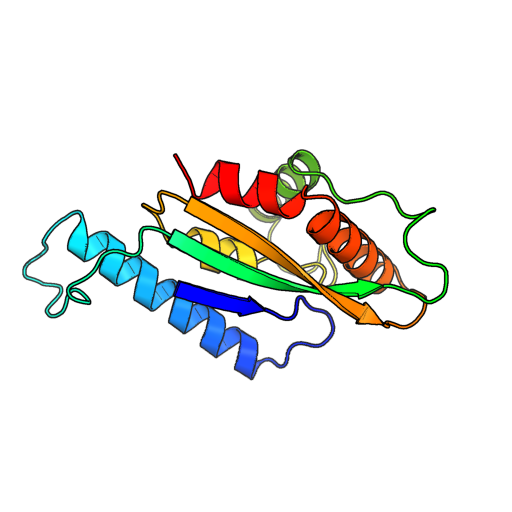 . MET A 1 103 ? -3.217 0.747 11.274 1.00 93.50 103 MET A O 1
ATOM 808 N N . GLU A 1 104 ? -3.133 2.876 10.570 1.00 92.31 104 GLU A N 1
ATOM 809 C CA . GLU A 1 104 ? -3.802 3.433 11.751 1.00 92.31 104 GLU A CA 1
ATOM 810 C C . GLU A 1 104 ? -5.288 3.050 11.834 1.00 92.31 104 GLU A C 1
ATOM 812 O O . GLU A 1 104 ? -5.874 3.045 12.917 1.00 92.31 104 GLU A O 1
ATOM 817 N N . ILE A 1 105 ? -5.896 2.606 10.730 1.00 91.06 105 ILE A N 1
ATOM 818 C CA . ILE A 1 105 ? -7.244 2.033 10.745 1.00 91.06 105 ILE A CA 1
ATOM 819 C C . ILE A 1 105 ? -7.197 0.639 11.388 1.00 91.06 105 ILE A C 1
ATOM 821 O O . ILE A 1 105 ? -6.952 -0.376 10.733 1.00 91.06 105 ILE A O 1
ATOM 825 N N . LYS A 1 106 ? -7.462 0.573 12.695 1.00 88.69 106 LYS A N 1
ATOM 826 C CA . LYS A 1 106 ? -7.489 -0.686 13.458 1.00 88.69 106 LYS A CA 1
ATOM 827 C C . LYS A 1 106 ? -8.863 -1.364 13.429 1.00 88.69 106 LYS A C 1
ATOM 829 O O . LYS A 1 106 ? -9.894 -0.726 13.221 1.00 88.69 106 LYS A O 1
ATOM 834 N N . GLY A 1 107 ? -8.891 -2.665 13.723 1.00 87.25 107 GLY A N 1
ATOM 835 C CA . GLY A 1 107 ? -10.133 -3.429 13.918 1.00 87.25 107 GLY A CA 1
ATOM 836 C C . GLY A 1 107 ? -10.776 -3.974 12.637 1.00 87.25 107 GLY A C 1
ATOM 837 O O . GLY A 1 107 ? -11.917 -4.456 12.686 1.00 87.25 107 GLY A O 1
ATOM 838 N N . LEU A 1 108 ? -10.053 -3.927 11.511 1.00 91.56 108 LEU A N 1
ATOM 839 C CA . LEU A 1 108 ? -10.425 -4.651 10.298 1.00 91.56 108 LEU A CA 1
ATOM 840 C C . LEU A 1 108 ? -10.416 -6.162 10.569 1.00 91.56 108 LEU A C 1
ATOM 842 O O . LEU A 1 108 ? -9.546 -6.678 11.257 1.00 91.56 108 LEU A O 1
ATOM 846 N N . ARG A 1 109 ? -11.383 -6.879 9.993 1.00 92.88 109 ARG A N 1
ATOM 847 C CA . ARG A 1 109 ? -11.415 -8.353 9.952 1.00 92.88 109 ARG A CA 1
ATOM 848 C C . ARG A 1 109 ? -10.891 -8.910 8.634 1.00 92.88 109 ARG A C 1
ATOM 850 O O . ARG A 1 109 ? -10.614 -10.096 8.529 1.00 92.88 109 ARG A O 1
ATOM 857 N N . LYS A 1 110 ? -10.853 -8.076 7.595 1.00 95.50 110 LYS A N 1
ATOM 858 C CA . LYS A 1 110 ? -10.391 -8.455 6.265 1.00 95.50 110 LYS A CA 1
ATOM 859 C C . LYS A 1 110 ? -9.793 -7.249 5.558 1.00 95.50 110 LYS A C 1
ATOM 861 O O . LYS A 1 110 ? -10.442 -6.208 5.446 1.00 95.50 110 LYS A O 1
ATOM 866 N N . LEU A 1 111 ? -8.597 -7.431 5.021 1.00 96.56 111 LEU A N 1
ATOM 867 C CA . LEU A 1 111 ? -7.977 -6.528 4.064 1.00 96.56 111 LEU A CA 1
ATOM 868 C C . LEU A 1 111 ? -7.712 -7.328 2.793 1.00 96.56 111 LEU A C 1
ATOM 870 O O . LEU A 1 111 ? -7.053 -8.361 2.854 1.00 96.56 111 LEU A O 1
ATOM 874 N N . ASN A 1 112 ? -8.233 -6.878 1.659 1.00 96.94 112 ASN A N 1
ATOM 875 C CA . ASN A 1 112 ? -7.876 -7.432 0.360 1.00 96.94 112 ASN A CA 1
ATOM 876 C C . ASN A 1 112 ? -7.097 -6.380 -0.417 1.00 96.94 112 ASN A C 1
ATOM 878 O O . ASN A 1 112 ? -7.585 -5.262 -0.570 1.00 96.94 112 ASN A O 1
ATOM 882 N N . VAL A 1 113 ? -5.910 -6.732 -0.897 1.00 96.62 113 VAL A N 1
ATOM 883 C CA . VAL A 1 113 ? -5.100 -5.848 -1.733 1.00 96.62 113 VAL A CA 1
ATOM 884 C C . VAL A 1 113 ? -5.159 -6.357 -3.164 1.00 96.62 113 VAL A C 1
ATOM 886 O O . VAL A 1 113 ? -4.959 -7.541 -3.411 1.00 96.62 113 VAL A O 1
ATOM 889 N N . GLN A 1 114 ? -5.442 -5.464 -4.106 1.00 96.19 114 GLN A N 1
ATOM 890 C CA . GLN A 1 114 ? -5.514 -5.787 -5.525 1.00 96.19 114 GLN A CA 1
ATOM 891 C C . GLN A 1 114 ? -4.628 -4.845 -6.329 1.00 96.19 114 GLN A C 1
ATOM 893 O O . GLN A 1 114 ? -4.707 -3.626 -6.188 1.00 96.19 114 GLN A O 1
ATOM 898 N N . ALA A 1 115 ? -3.817 -5.411 -7.218 1.00 95.12 115 ALA A N 1
ATOM 899 C CA . ALA A 1 115 ? -3.060 -4.634 -8.184 1.00 95.12 115 ALA A CA 1
ATOM 900 C C . ALA A 1 115 ? -3.950 -4.200 -9.361 1.00 95.12 1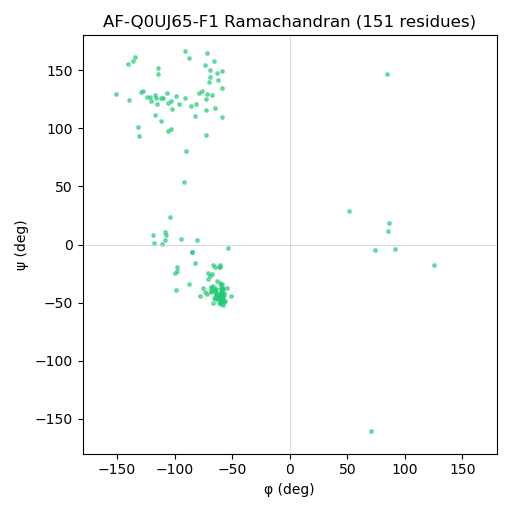15 ALA A C 1
ATOM 902 O O . ALA A 1 115 ? -4.621 -5.024 -9.983 1.00 95.12 115 ALA A O 1
ATOM 903 N N . LEU A 1 116 ? -3.902 -2.914 -9.701 1.00 94.50 116 LEU A N 1
ATOM 904 C CA . LEU A 1 116 ? -4.377 -2.362 -10.966 1.00 94.50 116 LEU A CA 1
ATOM 905 C C . LEU A 1 116 ? -3.147 -2.095 -11.834 1.00 94.50 116 LEU A C 1
ATOM 907 O O . LEU A 1 116 ? -2.424 -1.127 -11.608 1.00 94.50 116 LEU A O 1
ATOM 911 N N . VAL A 1 117 ? -2.854 -3.001 -12.765 1.00 93.81 117 VAL A N 1
ATOM 912 C CA . VAL A 1 117 ? -1.600 -2.959 -13.526 1.00 93.81 117 VAL A CA 1
ATOM 913 C C . VAL A 1 117 ? -1.700 -1.960 -14.678 1.00 93.81 117 VAL A C 1
ATOM 915 O O . VAL A 1 117 ? -2.525 -2.120 -15.574 1.00 93.81 117 VAL A O 1
ATOM 918 N N . GLU A 1 118 ? -0.820 -0.963 -14.671 1.00 92.25 118 GLU A N 1
ATOM 919 C CA . GLU A 1 118 ? -0.620 -0.002 -15.757 1.00 92.25 118 GLU A CA 1
ATOM 920 C C . GLU A 1 118 ? 0.770 -0.182 -16.363 1.00 92.25 118 GLU A C 1
ATOM 922 O O . GLU A 1 118 ? 1.720 -0.595 -15.695 1.00 92.25 118 GLU A O 1
ATOM 927 N N . HIS A 1 119 ? 0.910 0.160 -17.638 1.00 91.12 119 HIS A N 1
ATOM 928 C CA . HIS A 1 119 ? 2.217 0.213 -18.268 1.00 91.12 119 HIS A CA 1
ATOM 929 C C . HIS A 1 119 ? 3.044 1.390 -17.718 1.00 91.12 119 HIS A C 1
ATOM 931 O O . HIS A 1 119 ? 2.514 2.484 -17.515 1.00 91.12 119 HIS A O 1
ATOM 937 N N . CYS A 1 120 ? 4.3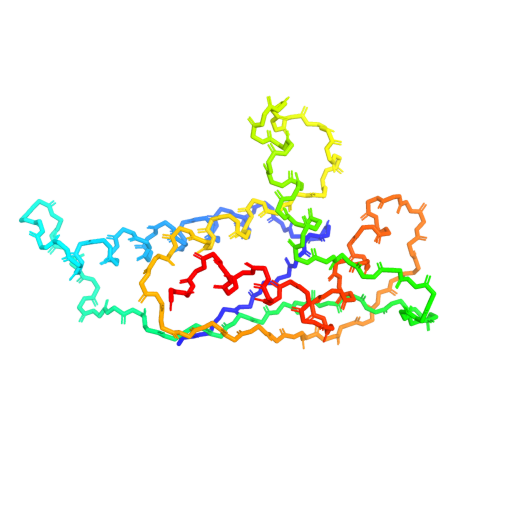44 1.189 -17.490 1.00 88.00 120 CYS A N 1
ATOM 938 C CA . CYS A 1 120 ? 5.264 2.249 -17.083 1.00 88.00 120 CYS A CA 1
ATOM 939 C C . CYS A 1 120 ? 6.578 2.209 -17.872 1.00 88.00 120 CYS A C 1
ATOM 941 O O . CYS A 1 120 ? 6.962 1.185 -18.427 1.00 88.00 120 CYS A O 1
ATOM 943 N N . ALA A 1 121 ? 7.311 3.323 -17.872 1.00 85.12 121 ALA A N 1
ATOM 944 C CA . ALA A 1 121 ? 8.631 3.379 -18.489 1.00 85.12 121 ALA A CA 1
ATOM 945 C C . ALA A 1 121 ? 9.647 2.481 -17.759 1.00 85.12 121 ALA A C 1
ATOM 947 O O . ALA A 1 121 ? 9.502 2.174 -16.569 1.00 85.12 121 ALA A O 1
ATOM 948 N N . ARG A 1 122 ? 10.717 2.104 -18.467 1.00 86.19 122 ARG A N 1
ATOM 949 C CA . ARG A 1 122 ? 11.867 1.407 -17.879 1.00 86.19 122 ARG A CA 1
ATOM 950 C C . ARG A 1 122 ? 12.494 2.256 -16.758 1.00 86.19 122 ARG A C 1
ATOM 952 O O . ARG A 1 122 ? 12.725 3.448 -16.974 1.00 86.19 122 ARG A O 1
ATOM 959 N N . PRO A 1 123 ? 12.823 1.666 -15.593 1.00 87.38 123 PRO A N 1
ATOM 960 C CA . PRO A 1 123 ? 13.495 2.400 -14.531 1.00 87.38 123 PRO A CA 1
ATOM 961 C C . PRO A 1 123 ? 14.922 2.772 -14.954 1.00 87.38 123 PRO A C 1
ATOM 963 O O . PRO A 1 123 ? 15.695 1.915 -15.382 1.00 87.38 123 PRO A O 1
ATOM 966 N N . VAL A 1 124 ? 15.265 4.052 -14.813 1.00 87.81 124 VAL A N 1
ATOM 967 C CA . VAL A 1 124 ? 16.609 4.614 -15.053 1.00 87.81 124 VAL A CA 1
ATOM 968 C C . VAL A 1 124 ? 17.227 5.222 -13.787 1.00 87.81 124 VAL A C 1
ATOM 970 O O . VAL A 1 124 ? 18.336 5.744 -13.831 1.00 87.81 124 VAL A O 1
ATOM 973 N N . SER A 1 125 ? 16.523 5.159 -12.653 1.00 87.25 125 SER A N 1
ATOM 974 C CA . SER A 1 125 ? 17.013 5.579 -11.335 1.00 87.25 125 SER A CA 1
ATOM 975 C C . SER A 1 125 ? 16.647 4.561 -10.256 1.00 87.25 125 SER A C 1
ATOM 977 O O . SER A 1 125 ? 15.680 3.812 -10.407 1.00 87.25 125 SER A O 1
ATOM 979 N N . GLU A 1 126 ? 17.377 4.567 -9.139 1.00 86.75 126 GLU A N 1
ATOM 980 C CA . GLU A 1 126 ? 17.104 3.700 -7.981 1.00 86.75 126 GLU A CA 1
ATOM 981 C C . GLU A 1 126 ? 15.683 3.889 -7.444 1.00 86.75 126 GLU A C 1
ATOM 983 O O . GLU A 1 126 ? 14.973 2.920 -7.191 1.00 86.75 126 GLU A O 1
ATOM 988 N N . LYS A 1 127 ? 15.214 5.142 -7.377 1.00 85.19 127 LYS A N 1
ATOM 989 C CA . LYS A 1 127 ? 13.840 5.464 -6.979 1.00 85.19 127 LYS A CA 1
ATOM 990 C C . LYS A 1 127 ? 12.815 4.790 -7.892 1.00 85.19 127 LYS A C 1
ATOM 992 O O . LYS A 1 127 ? 11.827 4.245 -7.413 1.00 85.19 127 LYS A O 1
ATOM 997 N N . GLN A 1 128 ? 13.021 4.828 -9.208 1.00 87.31 128 GLN A N 1
ATOM 998 C CA . GLN A 1 128 ? 12.122 4.149 -10.145 1.00 87.31 128 GLN A CA 1
ATOM 999 C C . GLN A 1 128 ? 12.221 2.628 -10.014 1.00 87.31 128 GLN A C 1
ATOM 1001 O O . GLN A 1 128 ? 11.193 1.958 -10.035 1.00 87.31 128 GLN A O 1
ATOM 1006 N N . ALA A 1 129 ? 13.430 2.086 -9.840 1.00 89.88 129 ALA A N 1
ATOM 1007 C CA . ALA A 1 129 ? 13.639 0.656 -9.639 1.00 89.88 129 ALA A CA 1
ATOM 1008 C C . ALA A 1 129 ? 12.901 0.151 -8.388 1.00 89.88 129 ALA A C 1
ATOM 1010 O O . ALA A 1 129 ? 12.208 -0.862 -8.463 1.00 89.88 129 ALA A O 1
ATOM 1011 N N . PHE A 1 130 ? 12.953 0.907 -7.286 1.00 91.06 130 PHE A N 1
ATOM 1012 C CA . PHE A 1 130 ? 12.178 0.632 -6.078 1.00 91.06 130 PHE A CA 1
ATOM 1013 C C . PHE A 1 130 ? 10.678 0.570 -6.363 1.00 91.06 130 PHE A C 1
ATOM 1015 O O . PHE A 1 130 ? 10.026 -0.399 -5.991 1.00 91.06 130 PHE A O 1
ATOM 1022 N N . TRP A 1 131 ? 10.114 1.564 -7.055 1.00 90.38 131 TRP A N 1
ATOM 1023 C CA . TRP A 1 131 ? 8.672 1.594 -7.315 1.00 90.38 131 TRP A CA 1
ATOM 1024 C C . TRP A 1 131 ? 8.206 0.506 -8.292 1.00 90.38 131 TRP A C 1
ATOM 1026 O O . TRP A 1 131 ? 7.071 0.031 -8.191 1.00 90.38 131 TRP A O 1
ATOM 1036 N N . VAL A 1 132 ? 9.080 0.042 -9.188 1.00 92.56 132 VAL A N 1
ATOM 1037 C CA . VAL A 1 132 ? 8.811 -1.142 -10.015 1.00 92.56 132 VAL A CA 1
ATOM 1038 C C . VAL A 1 132 ? 8.875 -2.427 -9.177 1.00 92.56 132 VAL A C 1
ATOM 1040 O O . VAL A 1 132 ? 7.986 -3.267 -9.306 1.00 92.56 132 VAL A O 1
ATOM 1043 N N . ALA A 1 133 ? 9.858 -2.572 -8.283 1.00 93.81 133 ALA A N 1
ATOM 1044 C CA . ALA A 1 133 ? 9.946 -3.708 -7.358 1.00 93.81 133 ALA A CA 1
ATOM 1045 C C . ALA A 1 133 ? 8.763 -3.748 -6.371 1.00 93.81 133 ALA A C 1
ATOM 1047 O O . ALA A 1 133 ? 8.200 -4.811 -6.108 1.00 93.81 133 ALA A O 1
ATOM 1048 N N . PHE A 1 134 ? 8.323 -2.582 -5.893 1.00 94.12 134 PHE A N 1
ATOM 1049 C CA . PHE A 1 134 ? 7.087 -2.405 -5.135 1.00 94.12 134 PHE A CA 1
ATOM 1050 C C . PHE A 1 134 ? 5.873 -2.859 -5.954 1.00 94.12 134 PHE A C 1
ATOM 1052 O O . PHE A 1 134 ? 5.063 -3.640 -5.470 1.00 94.12 134 PHE A O 1
ATOM 1059 N N . SER A 1 135 ? 5.760 -2.422 -7.212 1.00 94.19 135 SER A N 1
ATOM 1060 C CA . SER A 1 135 ? 4.649 -2.807 -8.093 1.00 94.19 135 SER A CA 1
ATOM 1061 C C . SER A 1 135 ? 4.582 -4.323 -8.299 1.00 94.19 135 SER A C 1
ATOM 1063 O O . SER A 1 135 ? 3.497 -4.899 -8.229 1.00 94.19 135 SER A O 1
ATOM 1065 N N . LYS A 1 136 ? 5.740 -4.976 -8.469 1.00 95.62 136 LYS A N 1
ATOM 1066 C CA . LYS A 1 136 ? 5.842 -6.439 -8.503 1.00 95.62 136 LYS A CA 1
ATOM 1067 C C . LYS A 1 136 ? 5.362 -7.063 -7.189 1.00 95.62 136 LYS A C 1
ATOM 1069 O O . LYS A 1 136 ? 4.532 -7.963 -7.216 1.00 95.62 136 LYS A O 1
ATOM 1074 N N . SER A 1 137 ? 5.815 -6.540 -6.049 1.00 96.69 137 SER A N 1
ATOM 1075 C CA . SER A 1 137 ? 5.403 -7.015 -4.721 1.00 96.69 137 SER A CA 1
ATOM 1076 C C . SER A 1 137 ? 3.890 -6.940 -4.488 1.00 96.69 137 SER A C 1
ATOM 1078 O O . SER A 1 137 ? 3.308 -7.851 -3.904 1.00 96.69 137 SER A O 1
ATOM 1080 N N . VAL A 1 138 ? 3.222 -5.888 -4.971 1.00 95.81 138 VAL A N 1
ATOM 1081 C CA . VAL A 1 138 ? 1.756 -5.770 -4.891 1.00 95.81 138 VAL A CA 1
ATOM 1082 C C . VAL A 1 138 ? 1.074 -6.882 -5.689 1.00 95.81 138 VAL A C 1
ATOM 1084 O O . VAL A 1 138 ? 0.107 -7.467 -5.207 1.00 95.81 138 VAL A O 1
ATOM 1087 N N . VAL A 1 139 ? 1.565 -7.178 -6.895 1.00 95.81 139 VAL A N 1
ATOM 1088 C CA . VAL A 1 139 ? 1.006 -8.230 -7.760 1.00 95.81 139 VAL A CA 1
ATOM 1089 C C . VAL A 1 139 ? 1.245 -9.622 -7.185 1.00 95.81 139 VAL A C 1
ATOM 1091 O O . VAL A 1 139 ? 0.354 -10.463 -7.243 1.00 95.81 139 VAL A O 1
ATOM 1094 N N . GLU A 1 140 ? 2.425 -9.857 -6.617 1.00 96.50 140 GLU A N 1
ATOM 1095 C CA . GLU A 1 140 ? 2.812 -11.153 -6.049 1.00 96.50 140 GLU A CA 1
ATOM 1096 C C . GLU A 1 140 ? 2.332 -11.353 -4.604 1.00 96.50 140 GLU A C 1
ATOM 1098 O O . GLU A 1 140 ? 2.452 -12.445 -4.059 1.00 96.50 140 GLU A O 1
ATOM 1103 N N . GLY A 1 141 ? 1.747 -10.324 -3.986 1.00 96.19 141 GLY A N 1
ATOM 1104 C CA . GLY A 1 141 ? 1.113 -10.404 -2.673 1.00 96.19 141 GLY A CA 1
ATOM 1105 C C . GLY A 1 141 ? 2.016 -10.076 -1.483 1.00 96.19 141 GLY A C 1
ATOM 1106 O O . GLY A 1 141 ? 1.497 -9.971 -0.376 1.00 96.19 141 GLY A O 1
ATOM 1107 N N . GLY A 1 142 ? 3.314 -9.818 -1.675 1.00 96.56 142 GLY A N 1
ATOM 1108 C CA . GLY A 1 142 ? 4.232 -9.470 -0.578 1.00 96.56 142 GLY A CA 1
ATOM 1109 C C . GLY A 1 142 ? 3.811 -8.205 0.182 1.00 96.56 142 GLY A C 1
ATOM 1110 O O . GLY A 1 142 ? 3.861 -8.155 1.411 1.00 96.56 142 GLY A O 1
ATOM 1111 N N . PHE A 1 143 ? 3.302 -7.195 -0.531 1.00 96.25 143 PHE A N 1
ATOM 1112 C CA . PHE A 1 143 ? 2.727 -6.005 0.103 1.00 96.25 143 PHE A CA 1
ATOM 1113 C C . PHE A 1 143 ? 1.417 -6.315 0.846 1.00 96.25 143 PHE A C 1
ATOM 1115 O O . PHE A 1 143 ? 1.161 -5.764 1.916 1.00 96.25 143 PHE A O 1
ATOM 1122 N N . ALA A 1 144 ? 0.584 -7.202 0.294 1.00 96.81 144 ALA A N 1
ATOM 1123 C CA . ALA A 1 144 ? -0.677 -7.603 0.913 1.00 96.81 144 ALA A CA 1
ATOM 1124 C C . ALA A 1 144 ? -0.441 -8.356 2.226 1.00 96.81 144 ALA A C 1
ATOM 1126 O O . ALA A 1 144 ? -1.068 -8.030 3.231 1.00 96.81 144 ALA A O 1
ATOM 1127 N N . GLU A 1 145 ? 0.499 -9.301 2.212 1.00 97.69 145 GLU A N 1
ATOM 1128 C CA . GLU A 1 145 ? 0.945 -10.069 3.372 1.00 97.69 145 GLU A CA 1
ATOM 1129 C C . GLU A 1 145 ? 1.424 -9.138 4.489 1.00 97.69 145 GLU A C 1
ATOM 1131 O O . GLU A 1 145 ? 0.957 -9.234 5.625 1.00 97.69 145 GLU A O 1
ATOM 1136 N N . TRP A 1 146 ? 2.284 -8.172 4.151 1.00 96.38 146 TRP A N 1
ATOM 1137 C CA . TRP A 1 146 ? 2.772 -7.181 5.106 1.00 96.38 146 TRP A CA 1
ATOM 1138 C C . TRP A 1 146 ? 1.641 -6.373 5.748 1.00 96.38 146 TRP A C 1
ATOM 1140 O O . TRP A 1 146 ? 1.546 -6.287 6.972 1.00 96.38 146 TRP A O 1
ATOM 1150 N N . MET A 1 147 ? 0.758 -5.797 4.929 1.00 95.69 147 MET A N 1
ATOM 1151 C CA . MET A 1 147 ? -0.348 -4.976 5.421 1.00 95.69 147 MET A CA 1
ATOM 1152 C C . MET A 1 147 ? -1.327 -5.790 6.276 1.00 95.69 147 MET A C 1
ATOM 1154 O O . MET A 1 147 ? -1.792 -5.311 7.309 1.00 95.69 147 MET A O 1
ATOM 1158 N N . GLN A 1 148 ? -1.643 -7.019 5.860 1.00 96.06 148 GLN A N 1
ATOM 1159 C CA . GLN A 1 148 ? -2.536 -7.914 6.596 1.00 96.06 148 GLN A CA 1
ATOM 1160 C C . GLN A 1 148 ? -1.956 -8.284 7.959 1.00 96.06 148 GLN A C 1
ATOM 1162 O O . GLN A 1 148 ? -2.680 -8.175 8.943 1.00 96.06 148 GLN A O 1
ATOM 1167 N N . GLY A 1 149 ? -0.660 -8.612 8.031 1.00 94.31 149 GLY A N 1
ATOM 1168 C CA . GLY A 1 149 ? 0.019 -8.934 9.290 1.00 94.31 149 GLY A CA 1
ATOM 1169 C C . GLY A 1 149 ? 0.020 -7.795 10.316 1.00 94.31 149 GLY A C 1
ATOM 1170 O O . GLY A 1 149 ? 0.200 -8.043 11.505 1.00 94.31 149 GLY A O 1
ATOM 1171 N N . VAL A 1 150 ? -0.210 -6.551 9.880 1.00 92.31 150 VAL A N 1
ATOM 1172 C CA . VAL A 1 150 ? -0.314 -5.380 10.765 1.00 92.31 150 VAL A CA 1
ATOM 1173 C C . VAL A 1 150 ? -1.767 -4.995 11.063 1.00 92.31 150 VAL A C 1
ATOM 1175 O O . VAL A 1 150 ? -2.080 -4.569 12.176 1.00 92.31 150 VAL A O 1
ATOM 1178 N N . MET A 1 151 ? -2.656 -5.074 10.071 1.00 93.00 151 MET A N 1
ATOM 1179 C CA . MET A 1 151 ? -4.001 -4.487 10.155 1.00 93.00 151 MET A CA 1
ATOM 1180 C C . MET A 1 151 ? -5.107 -5.473 10.532 1.00 93.00 151 MET A C 1
ATOM 1182 O O . MET A 1 151 ? -6.173 -5.036 10.979 1.00 93.00 151 MET A O 1
ATOM 1186 N N . VAL A 1 152 ? -4.894 -6.770 10.307 1.00 91.56 152 VAL A N 1
ATOM 1187 C CA . VAL A 1 152 ? -5.890 -7.817 10.544 1.00 91.56 152 VAL A CA 1
ATOM 1188 C C . VAL A 1 152 ? -5.353 -8.755 11.632 1.00 91.56 152 VAL A C 1
ATOM 1190 O O . VAL A 1 152 ? -4.357 -9.430 11.384 1.00 91.56 152 VAL A O 1
ATOM 1193 N N . PRO A 1 153 ? -5.962 -8.765 12.833 1.00 72.62 153 PRO A N 1
ATOM 1194 C CA . PRO A 1 153 ? -5.583 -9.661 13.922 1.00 72.62 153 PRO A CA 1
ATOM 1195 C C . PRO A 1 153 ? -6.048 -11.105 13.698 1.00 72.62 153 PRO A C 1
ATOM 1197 O O . PRO A 1 153 ? -7.044 -11.310 12.960 1.00 72.62 153 PRO A O 1
#